Protein AF-A0AA39DUL3-F1 (afdb_monomer)

Radius of gyration: 15.42 Å; Cα contacts (8 Å, |Δi|>4): 272; chains: 1; bounding box: 39×37×43 Å

InterPro domains:
  IPR012340 Nucleic acid-binding, OB-fold [G3DSA:2.40.50.140] (3-137)
  IPR012340 Nucleic acid-binding, OB-fold [SSF50249] (34-125)
  IPR040260 Replication factor A protein-like [PTHR13989] (4-125)

Solvent-accessible surface area (backbone atoms only — not comparable to full-atom values): 7802 Å² total; per-residue (Å²): 129,88,68,80,47,47,83,32,64,45,77,43,56,33,48,62,57,74,65,40,48,73,45,76,44,97,46,96,84,49,72,70,43,36,24,57,95,87,45,56,43,38,26,32,25,41,62,21,32,21,76,44,79,49,79,42,87,68,46,32,36,39,32,26,33,35,57,87,59,37,72,40,42,33,36,37,69,45,29,51,92,74,41,74,86,44,71,84,50,62,67,68,60,44,47,56,44,38,56,49,29,52,51,51,58,69,68,64,43,78,73,39,80,45,78,45,44,24,40,58,45,69,58,93,86,40,72,33,32,40,40,59,71,66,95,68,87,128

Nearest PDB structures (foldseek):
  4up9-assembly1_A-2  TM=7.496E-01  e=5.120E-05  Entamoeba histolytica
  4h02-assembly1_A  TM=6.861E-01  e=1.049E-04  Plasmodium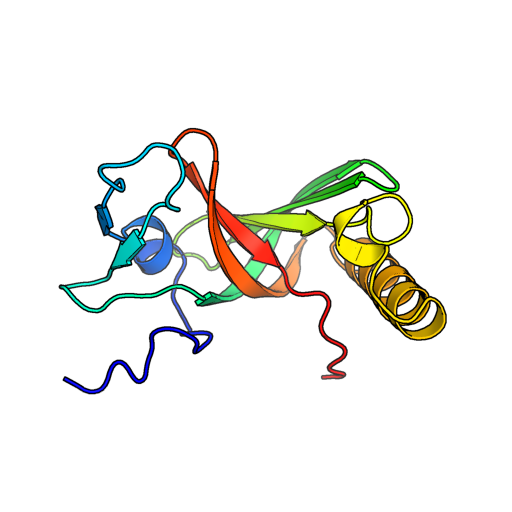 falciparum 3D7
  7f6w-assembly1_A-2  TM=6.643E-01  e=1.795E-04  Saccharomyces cerevisiae
  4h02-assembly2_D  TM=6.163E-01  e=1.593E-04  Plasmodium falciparum 3D7
  6l3y-assembly1_A  TM=6.113E-01  e=2.023E-04  Plasmodium falciparum 3D7

Structure (mmCIF, N/CA/C/O backbone):
data_AF-A0AA39DUL3-F1
#
_entry.id   AF-A0AA39DUL3-F1
#
loop_
_atom_site.group_PDB
_atom_site.id
_atom_site.type_symbol
_atom_site.label_atom_id
_atom_site.label_alt_id
_atom_site.label_comp_id
_atom_site.label_asym_id
_atom_site.label_entity_id
_atom_site.label_seq_id
_atom_site.pdbx_PDB_ins_code
_atom_site.Cartn_x
_atom_site.Cartn_y
_atom_site.Cartn_z
_atom_site.occupancy
_atom_site.B_iso_or_equiv
_atom_site.auth_seq_id
_atom_site.auth_comp_id
_atom_site.auth_asym_id
_atom_site.auth_atom_id
_atom_site.pdbx_PDB_model_num
ATOM 1 N N . MET A 1 1 ? 5.652 1.467 29.254 1.00 47.66 1 MET A N 1
ATOM 2 C CA . MET A 1 1 ? 5.170 0.252 28.560 1.00 47.66 1 MET A CA 1
ATOM 3 C C . MET A 1 1 ? 5.979 0.087 27.285 1.00 47.66 1 MET A C 1
ATOM 5 O O . MET A 1 1 ? 6.098 1.048 26.535 1.00 47.66 1 MET A O 1
ATOM 9 N N . SER A 1 2 ? 6.616 -1.067 27.091 1.00 51.81 2 SER A N 1
ATOM 10 C CA . SER A 1 2 ? 7.421 -1.369 25.904 1.00 51.81 2 SER A CA 1
ATOM 11 C C . SER A 1 2 ? 6.545 -1.284 24.655 1.00 51.81 2 SER A C 1
ATOM 13 O O . SER A 1 2 ? 5.584 -2.029 24.490 1.00 51.81 2 SER A O 1
ATOM 15 N N . ASN A 1 3 ? 6.855 -0.335 23.778 1.00 63.81 3 ASN A N 1
ATOM 16 C CA . ASN A 1 3 ? 6.029 -0.013 22.622 1.00 63.81 3 ASN A CA 1
ATOM 17 C C . ASN A 1 3 ? 6.316 -0.973 21.447 1.00 63.81 3 ASN A C 1
ATOM 19 O O . ASN A 1 3 ? 6.742 -0.554 20.373 1.00 63.81 3 ASN A O 1
ATOM 23 N N . GLN A 1 4 ? 6.153 -2.284 21.681 1.00 71.75 4 GLN A N 1
ATOM 24 C CA . GLN A 1 4 ? 6.554 -3.373 20.768 1.00 71.75 4 GLN A CA 1
ATOM 25 C C . GLN A 1 4 ? 5.918 -3.284 19.366 1.00 71.75 4 GLN A C 1
ATOM 27 O O . GLN A 1 4 ? 6.427 -3.870 18.410 1.00 71.75 4 GLN A O 1
ATOM 32 N N . LEU A 1 5 ? 4.821 -2.538 19.217 1.00 80.25 5 LEU A N 1
ATOM 33 C CA . LEU A 1 5 ? 4.087 -2.415 17.956 1.00 80.25 5 LEU A CA 1
ATOM 34 C C . LEU A 1 5 ? 4.450 -1.161 17.144 1.00 80.25 5 LEU A C 1
ATOM 36 O O . LEU A 1 5 ? 4.178 -1.123 15.946 1.00 80.25 5 LEU A O 1
ATOM 40 N N . TYR A 1 6 ? 5.133 -0.173 17.734 1.00 78.81 6 TYR A N 1
ATOM 41 C CA . TYR A 1 6 ? 5.337 1.158 17.138 1.00 78.81 6 TYR A CA 1
ATOM 42 C C . TYR A 1 6 ? 6.216 1.197 15.878 1.00 78.81 6 TYR A C 1
ATOM 44 O O . TYR A 1 6 ? 6.311 2.228 15.225 1.00 78.81 6 TYR A O 1
ATOM 52 N N . ASN A 1 7 ? 6.832 0.094 15.465 1.00 85.31 7 ASN A N 1
ATOM 53 C CA . ASN A 1 7 ? 7.540 -0.005 14.181 1.00 85.31 7 ASN A CA 1
ATOM 54 C C . ASN A 1 7 ? 7.299 -1.361 13.498 1.00 85.31 7 ASN A C 1
ATOM 56 O O . ASN A 1 7 ? 8.026 -1.765 12.586 1.00 85.31 7 ASN A O 1
ATOM 60 N N . THR A 1 8 ? 6.271 -2.074 13.950 1.00 91.06 8 THR A N 1
ATOM 61 C CA . THR A 1 8 ? 5.881 -3.383 13.439 1.00 91.06 8 THR A CA 1
ATOM 62 C C . THR A 1 8 ? 4.772 -3.184 12.417 1.00 91.06 8 THR A C 1
ATOM 64 O O . THR A 1 8 ? 3.889 -2.358 12.614 1.00 91.06 8 THR A O 1
ATOM 67 N N . HIS A 1 9 ? 4.805 -3.928 11.310 1.00 93.31 9 HIS A N 1
ATOM 68 C CA . HIS A 1 9 ? 3.700 -3.914 10.347 1.00 93.31 9 HIS A CA 1
ATOM 69 C C . HIS A 1 9 ? 2.554 -4.744 10.923 1.00 93.31 9 HIS A C 1
ATOM 71 O O . HIS A 1 9 ? 2.507 -5.958 10.725 1.00 93.31 9 HIS A O 1
ATOM 77 N N . VAL A 1 10 ? 1.689 -4.099 11.704 1.00 95.38 10 VAL A N 1
ATOM 78 C CA . VAL A 1 10 ? 0.551 -4.768 12.335 1.00 95.38 10 VAL A CA 1
ATOM 79 C C . VAL A 1 10 ? -0.479 -5.096 11.262 1.00 95.38 10 VAL A C 1
ATOM 81 O O . VAL A 1 10 ? -0.855 -4.230 10.475 1.00 95.38 10 VAL A O 1
ATOM 84 N N . LYS A 1 11 ? -0.920 -6.354 11.213 1.00 96.12 11 LYS A N 1
ATOM 85 C CA . LYS A 1 11 ? -1.978 -6.769 10.293 1.00 96.12 11 LYS A CA 1
ATOM 86 C C . LYS A 1 11 ? -3.299 -6.184 10.770 1.00 96.12 11 LYS A C 1
ATOM 88 O O . LYS A 1 11 ? -3.716 -6.473 11.890 1.00 96.12 11 LYS A O 1
ATOM 93 N N . LEU A 1 12 ? -3.916 -5.353 9.942 1.00 96.19 12 LEU A N 1
ATOM 94 C CA . LEU A 1 12 ? -5.177 -4.691 10.251 1.00 96.19 12 LEU A CA 1
ATOM 95 C C . LEU A 1 12 ? -6.137 -4.858 9.081 1.00 96.19 12 LEU A C 1
ATOM 97 O O . LEU A 1 12 ? -5.737 -4.728 7.923 1.00 96.19 12 LEU A O 1
ATOM 101 N N . LEU A 1 13 ? -7.397 -5.116 9.421 1.00 97.38 13 LEU A N 1
ATOM 102 C CA . LEU A 1 13 ? -8.506 -4.979 8.487 1.00 97.38 13 LEU A CA 1
ATOM 103 C C . LEU A 1 13 ? -8.671 -3.502 8.111 1.00 97.38 13 LEU A C 1
ATOM 105 O O . LEU A 1 13 ? -8.346 -2.619 8.913 1.00 97.38 13 LEU A O 1
ATOM 109 N N . ALA A 1 14 ? -9.191 -3.224 6.921 1.00 97.19 14 ALA A N 1
ATOM 110 C CA . ALA A 1 14 ? -9.425 -1.870 6.439 1.00 97.19 14 ALA A CA 1
ATOM 111 C C . ALA A 1 14 ? -10.295 -1.066 7.408 1.00 97.19 14 ALA A C 1
ATOM 113 O O . ALA A 1 14 ? -9.945 0.066 7.736 1.00 97.19 14 ALA A O 1
ATOM 114 N N . PHE A 1 15 ? -11.361 -1.672 7.940 1.00 96.94 15 PHE A N 1
ATOM 115 C CA . PHE A 1 15 ? -12.207 -1.054 8.963 1.00 96.94 15 PHE A CA 1
ATOM 116 C C . PHE A 1 15 ? -11.393 -0.560 10.169 1.00 96.94 15 PHE A C 1
ATOM 118 O O . PHE A 1 15 ? -11.499 0.599 10.564 1.00 96.94 15 PHE A O 1
ATOM 125 N N . ASP A 1 16 ? -10.524 -1.418 10.710 1.00 96.62 16 ASP A N 1
ATOM 126 C CA . ASP A 1 16 ? -9.689 -1.097 11.871 1.00 96.62 16 ASP A CA 1
ATOM 127 C C . ASP A 1 16 ? -8.613 -0.052 11.561 1.00 96.62 16 ASP A C 1
ATOM 129 O O . ASP A 1 16 ? -8.256 0.757 12.420 1.00 96.62 16 ASP A O 1
ATOM 133 N N . LEU A 1 17 ? -8.053 -0.109 10.351 1.00 96.19 17 LEU A N 1
ATOM 134 C CA . LEU A 1 17 ? -7.024 0.815 9.894 1.00 96.19 17 LEU A CA 1
ATOM 135 C C . LEU A 1 17 ? -7.607 2.214 9.678 1.00 96.19 17 LEU A C 1
ATOM 137 O O . LEU A 1 17 ? -7.005 3.199 10.092 1.00 96.19 17 LEU A O 1
ATOM 141 N N . LEU A 1 18 ? -8.780 2.311 9.056 1.00 95.31 18 LEU A N 1
ATOM 142 C CA . LEU A 1 18 ? -9.446 3.581 8.769 1.00 95.31 18 LEU A CA 1
ATOM 143 C C . LEU A 1 18 ? -10.058 4.214 10.027 1.00 95.31 18 LEU A C 1
ATOM 145 O O . LEU A 1 18 ? -10.235 5.428 10.067 1.00 95.31 18 LEU A O 1
ATOM 149 N N . SER A 1 19 ? -10.323 3.422 11.071 1.00 95.06 19 SER A N 1
ATOM 150 C CA . SER A 1 19 ? -10.828 3.904 12.360 1.00 95.06 19 SER A CA 1
ATOM 151 C C . SER A 1 19 ? -9.728 4.301 13.356 1.00 95.06 19 SER A C 1
ATOM 153 O O . SER A 1 19 ? -10.015 4.459 14.546 1.00 95.06 19 SER A O 1
ATOM 155 N N . LEU A 1 20 ? -8.459 4.377 12.938 1.00 95.31 20 LEU A N 1
ATOM 156 C CA . LEU A 1 20 ? -7.377 4.760 13.844 1.00 95.31 20 LEU A CA 1
ATOM 157 C C . LEU A 1 20 ? -7.577 6.184 14.363 1.00 95.31 20 LEU A C 1
ATOM 159 O O . LEU A 1 20 ? -7.845 7.117 13.606 1.00 95.31 20 LEU A O 1
ATOM 163 N N . THR A 1 21 ? -7.389 6.358 15.669 1.00 94.44 21 THR A N 1
ATOM 164 C CA . THR A 1 21 ? -7.384 7.676 16.294 1.00 94.44 21 THR A CA 1
ATOM 165 C C . THR A 1 21 ? -6.164 8.435 15.796 1.00 94.44 21 THR A C 1
ATOM 167 O O . THR A 1 21 ? -5.030 8.009 16.029 1.00 94.44 21 THR A O 1
ATOM 170 N N . GLN A 1 22 ? -6.415 9.547 15.111 1.00 92.25 22 GLN A N 1
ATOM 171 C CA . GLN A 1 22 ? -5.392 10.475 14.652 1.00 92.25 22 GLN A CA 1
ATOM 172 C C . GLN A 1 22 ? -5.209 11.555 15.714 1.00 92.25 22 GLN A C 1
ATOM 174 O O . GLN A 1 22 ? -6.153 12.281 16.022 1.00 92.25 22 GLN A O 1
ATOM 179 N N . THR A 1 23 ? -4.005 11.668 16.264 1.00 89.38 23 THR A N 1
ATOM 180 C CA . THR A 1 23 ? -3.655 12.762 17.171 1.00 89.38 23 THR A CA 1
ATOM 181 C C . THR A 1 23 ? -2.730 13.712 16.413 1.00 89.38 23 THR A C 1
ATOM 183 O O . THR A 1 23 ? -1.587 13.326 16.118 1.00 89.38 23 THR A O 1
ATOM 186 N N . PRO A 1 24 ? -3.209 14.920 16.052 1.00 83.06 24 PRO A N 1
ATOM 187 C CA . PRO A 1 24 ? -2.374 15.946 15.447 1.00 83.06 24 PRO A CA 1
ATOM 188 C C . PRO A 1 24 ? -1.246 16.304 16.405 1.00 83.06 24 PRO A C 1
ATOM 190 O O . PRO A 1 24 ? -1.455 16.392 17.617 1.00 83.06 24 PRO A O 1
ATOM 193 N N . SER A 1 25 ? -0.055 16.522 15.867 1.00 77.69 25 SER A N 1
ATOM 194 C CA . SER A 1 25 ? 1.031 17.029 16.690 1.00 77.69 25 SER A CA 1
ATOM 195 C C . SER A 1 25 ? 0.866 18.536 16.928 1.00 77.69 25 SER A C 1
ATOM 197 O O . SER A 1 25 ? 0.392 19.248 16.042 1.00 77.69 25 SER A O 1
ATOM 199 N N . PRO A 1 26 ? 1.251 19.043 18.114 1.00 70.44 26 PRO A N 1
ATOM 200 C CA . PRO A 1 26 ? 1.132 20.462 18.455 1.00 70.44 26 PRO A CA 1
ATOM 201 C C . PRO A 1 26 ? 2.068 21.362 17.634 1.00 70.44 26 PRO A C 1
ATOM 203 O O . PRO A 1 26 ? 1.854 22.570 17.570 1.00 70.44 26 PRO A O 1
ATOM 206 N N . SER A 1 27 ? 3.093 20.790 16.995 1.00 72.00 27 SER A N 1
ATOM 207 C CA . SER A 1 27 ? 3.929 21.478 16.014 1.00 72.00 27 SER A CA 1
ATOM 208 C C . SER A 1 27 ? 3.519 21.064 14.596 1.00 72.00 27 SER A C 1
ATOM 210 O O . SER A 1 27 ? 3.250 19.892 14.333 1.00 72.00 27 SER A O 1
ATOM 212 N N . SER A 1 28 ? 3.512 22.011 13.653 1.00 63.31 28 SER A N 1
ATOM 213 C CA . SER A 1 28 ? 3.249 21.718 12.234 1.00 63.31 28 SER A CA 1
ATOM 214 C C . SER A 1 28 ? 4.352 20.878 11.573 1.00 63.31 28 SER A C 1
ATOM 216 O O . SER A 1 28 ? 4.166 20.375 10.466 1.00 63.31 28 SER A O 1
ATOM 218 N N . SER A 1 29 ? 5.503 20.738 12.239 1.00 68.12 29 SER A N 1
ATOM 219 C CA . SER A 1 29 ? 6.654 19.953 11.792 1.00 68.12 29 SER A CA 1
ATOM 220 C C . SER A 1 29 ? 6.584 18.477 12.176 1.00 68.12 29 SER A C 1
ATOM 222 O O . SER A 1 29 ? 7.252 17.657 11.544 1.00 68.12 29 SER A O 1
ATOM 224 N N . ASP A 1 30 ? 5.802 18.127 13.197 1.00 71.06 30 ASP A N 1
ATOM 225 C CA . ASP A 1 30 ? 5.725 16.757 13.689 1.00 71.06 30 ASP A CA 1
ATOM 226 C C . ASP A 1 30 ? 4.624 15.971 12.959 1.00 71.06 30 ASP A C 1
ATOM 228 O O . ASP A 1 30 ? 3.518 16.475 12.742 1.00 71.06 30 ASP A O 1
ATOM 232 N N . PRO A 1 31 ? 4.887 14.711 12.575 1.00 78.06 31 PRO A N 1
ATOM 233 C CA . PRO A 1 31 ? 3.903 13.903 11.871 1.00 78.06 31 PRO A CA 1
ATOM 234 C C . PRO A 1 31 ? 2.695 13.591 12.763 1.00 78.06 31 PRO A C 1
ATOM 236 O O . PRO A 1 31 ? 2.813 13.474 13.985 1.00 78.06 31 PRO A O 1
ATOM 239 N N . ILE A 1 32 ? 1.535 13.397 12.132 1.00 87.50 32 ILE A N 1
ATOM 240 C CA . ILE A 1 32 ? 0.333 12.882 12.796 1.00 87.50 32 ILE A CA 1
ATOM 241 C C . ILE A 1 32 ? 0.647 11.503 13.381 1.00 87.50 32 ILE A C 1
ATOM 243 O O . ILE A 1 32 ? 1.251 10.651 12.719 1.00 87.50 32 ILE A O 1
ATOM 247 N N . SER A 1 33 ? 0.237 11.294 14.629 1.00 90.12 33 SER A N 1
ATOM 248 C CA . SER A 1 33 ? 0.359 9.999 15.293 1.00 90.12 33 SER A CA 1
ATOM 249 C C . SER A 1 33 ? -0.952 9.227 15.198 1.00 90.12 33 SER A C 1
ATOM 251 O O . SER A 1 33 ? -2.036 9.808 15.255 1.00 90.12 33 SER A O 1
ATOM 253 N N . PHE A 1 34 ? -0.849 7.909 15.042 1.00 93.62 34 PHE A N 1
ATOM 254 C CA . PHE A 1 34 ? -1.998 7.021 14.913 1.00 93.62 34 PHE A CA 1
ATOM 255 C C . PHE A 1 34 ? -2.033 6.060 16.089 1.00 93.62 34 PHE A C 1
ATOM 257 O O . PHE A 1 34 ? -0.996 5.540 16.509 1.00 93.62 34 PHE A O 1
ATOM 264 N N . SER A 1 35 ? -3.221 5.792 16.617 1.00 94.44 35 SER A N 1
ATOM 265 C CA . SER A 1 35 ? -3.388 4.804 17.677 1.00 94.44 35 SER A CA 1
ATOM 266 C C . SER A 1 35 ? -4.692 4.031 17.558 1.00 94.44 35 SER A C 1
ATOM 268 O O . SER A 1 35 ? -5.682 4.503 17.002 1.00 94.44 35 SER A O 1
ATOM 270 N N . ARG A 1 36 ? -4.691 2.817 18.106 1.00 93.88 36 ARG A N 1
ATOM 271 C CA . ARG A 1 36 ? -5.883 1.988 18.274 1.00 93.88 36 ARG A CA 1
ATOM 272 C C . ARG A 1 36 ? -6.037 1.675 19.750 1.00 93.88 36 ARG A C 1
ATOM 274 O O . ARG A 1 36 ? -5.165 1.027 20.323 1.00 93.88 36 ARG A O 1
ATOM 281 N N . ARG A 1 37 ? -7.132 2.127 20.371 1.00 91.88 37 ARG A N 1
ATOM 282 C CA . ARG A 1 37 ? -7.409 1.888 21.805 1.00 91.88 37 ARG A CA 1
ATOM 283 C C . ARG A 1 37 ? -6.212 2.272 22.698 1.00 91.88 37 ARG A C 1
ATOM 285 O O . ARG A 1 37 ? -5.789 1.498 23.548 1.00 91.88 37 ARG A O 1
ATOM 292 N N . GLY A 1 38 ? -5.604 3.429 22.426 1.00 90.19 38 GLY A N 1
ATOM 293 C CA . GLY A 1 38 ? -4.427 3.929 23.148 1.00 90.19 38 GLY A CA 1
ATOM 294 C C . GLY A 1 38 ? -3.087 3.278 22.774 1.00 90.19 38 GLY A C 1
ATOM 295 O O . GLY A 1 38 ? -2.049 3.726 23.250 1.00 90.19 38 GLY A O 1
ATOM 296 N N . THR A 1 39 ? -3.070 2.262 21.904 1.00 91.50 39 THR A N 1
ATOM 297 C CA . THR A 1 39 ? -1.829 1.641 21.415 1.00 91.50 39 THR A CA 1
ATOM 298 C C . THR A 1 39 ? -1.337 2.365 20.163 1.00 91.50 39 THR A C 1
ATOM 300 O O . THR A 1 39 ? -2.053 2.356 19.158 1.00 91.50 39 THR A O 1
ATOM 303 N N . PRO A 1 40 ? -0.149 2.988 20.176 1.00 93.00 40 PRO A N 1
ATOM 304 C CA . PRO A 1 40 ? 0.346 3.745 19.035 1.00 93.00 40 PRO A CA 1
ATOM 305 C C . PRO A 1 40 ? 0.865 2.821 17.926 1.00 93.00 40 PRO A C 1
ATOM 307 O O . PRO A 1 40 ? 1.544 1.823 18.175 1.00 93.00 40 PRO A O 1
ATOM 310 N N . LEU A 1 41 ? 0.567 3.188 16.684 1.00 94.25 41 LEU A N 1
ATOM 311 C CA . LEU A 1 41 ? 0.889 2.440 15.475 1.00 94.25 41 LEU A CA 1
ATOM 312 C C . LEU A 1 41 ? 1.502 3.386 14.443 1.00 94.25 41 LEU A C 1
ATOM 314 O O . LEU A 1 41 ? 1.055 4.516 14.278 1.00 94.25 41 LEU A O 1
ATOM 318 N N . SER A 1 42 ? 2.521 2.922 13.725 1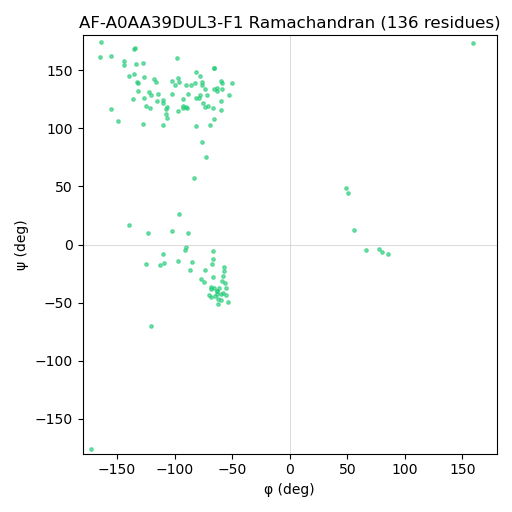.00 93.38 42 SER A N 1
ATOM 319 C CA . SER A 1 42 ? 3.145 3.699 12.638 1.00 93.38 42 SER A CA 1
ATOM 320 C C . SER A 1 42 ? 3.173 2.955 11.306 1.00 93.38 42 SER A C 1
ATOM 322 O O . SER A 1 42 ? 3.398 3.558 10.256 1.00 93.38 42 SER A O 1
ATOM 324 N N . ARG A 1 43 ? 2.968 1.636 11.334 1.00 95.31 43 ARG A N 1
ATOM 325 C CA . ARG A 1 43 ? 3.044 0.749 10.179 1.00 95.31 43 ARG A CA 1
ATOM 326 C C . ARG A 1 43 ? 1.930 -0.274 10.245 1.00 95.31 43 ARG A C 1
ATOM 328 O O . ARG A 1 43 ? 1.599 -0.771 11.320 1.00 95.31 43 ARG A O 1
ATOM 335 N N . ALA A 1 44 ? 1.417 -0.632 9.081 1.00 96.12 44 ALA A N 1
ATOM 336 C CA . ALA A 1 44 ? 0.416 -1.673 8.958 1.00 96.12 44 ALA A CA 1
ATOM 337 C C . ALA A 1 44 ? 0.731 -2.618 7.798 1.00 96.12 44 ALA A C 1
ATOM 339 O O . ALA A 1 44 ? 1.626 -2.390 6.975 1.00 96.12 44 ALA A O 1
ATOM 340 N N . GLU A 1 45 ? -0.003 -3.715 7.781 1.00 96.44 45 GLU A N 1
ATOM 341 C CA . GLU A 1 45 ? -0.095 -4.654 6.681 1.00 96.44 45 GLU A CA 1
ATOM 342 C C . GLU A 1 45 ? -1.574 -4.938 6.414 1.00 96.44 45 GLU A C 1
ATOM 344 O O . GLU A 1 45 ? -2.320 -5.220 7.350 1.00 96.44 45 GLU A O 1
ATOM 349 N N . THR A 1 46 ? -1.986 -4.875 5.152 1.00 95.94 46 THR A N 1
ATOM 350 C CA . THR A 1 46 ? -3.332 -5.252 4.700 1.00 95.94 46 THR A CA 1
ATOM 351 C C . THR A 1 46 ? -3.231 -6.130 3.451 1.00 95.94 46 THR A C 1
ATOM 353 O O . THR A 1 46 ? -2.217 -6.110 2.746 1.00 95.94 46 THR A O 1
ATOM 356 N N . LEU A 1 47 ? -4.254 -6.942 3.209 1.00 96.75 47 LEU A N 1
ATOM 357 C CA . LEU A 1 47 ? -4.370 -7.844 2.069 1.00 96.75 47 LEU A CA 1
ATOM 358 C C . LEU A 1 47 ? -5.791 -7.724 1.529 1.00 96.75 47 LEU A C 1
ATOM 360 O O . LEU A 1 47 ? -6.736 -7.952 2.275 1.00 96.75 47 LEU A O 1
ATOM 364 N N . GLY A 1 48 ? -5.934 -7.419 0.246 1.00 97.12 48 GLY A N 1
ATOM 365 C CA . GLY A 1 48 ? -7.245 -7.295 -0.381 1.00 97.12 48 GLY A CA 1
ATOM 366 C C . GLY A 1 48 ? -7.146 -7.124 -1.889 1.00 97.12 48 GLY A C 1
ATOM 367 O O . GLY A 1 48 ? -6.058 -7.177 -2.463 1.00 97.12 48 GLY A O 1
ATOM 368 N N . THR A 1 49 ? -8.283 -6.923 -2.537 1.00 98.31 49 THR A N 1
ATOM 369 C CA . THR A 1 49 ? -8.382 -6.783 -3.990 1.00 98.31 49 THR A CA 1
ATOM 370 C C . THR A 1 49 ? -8.140 -5.337 -4.405 1.00 98.31 49 THR A C 1
ATOM 372 O O . THR A 1 49 ? -8.661 -4.409 -3.790 1.00 98.31 49 THR A O 1
ATOM 375 N N . VAL A 1 50 ? -7.367 -5.119 -5.466 1.00 98.44 50 VAL A N 1
ATOM 376 C CA . VAL A 1 50 ? -7.126 -3.775 -6.001 1.00 98.44 50 VAL A CA 1
ATOM 377 C C . VAL A 1 50 ? -8.371 -3.262 -6.728 1.00 98.44 50 VAL A C 1
ATOM 379 O O . VAL A 1 50 ? -8.775 -3.825 -7.746 1.00 98.44 50 VAL A O 1
ATOM 382 N N . THR A 1 51 ? -8.951 -2.166 -6.241 1.00 98.38 51 THR A N 1
ATOM 383 C CA . THR A 1 51 ? -10.213 -1.596 -6.758 1.00 98.38 51 THR A CA 1
ATOM 384 C C . THR A 1 51 ? -10.043 -0.283 -7.523 1.00 98.38 51 THR A C 1
ATOM 386 O O . THR A 1 51 ? -10.928 0.108 -8.278 1.00 98.38 51 THR A O 1
ATOM 389 N N . SER A 1 52 ? -8.895 0.386 -7.399 1.00 98.19 52 SER A N 1
ATOM 390 C CA . SER A 1 52 ? -8.541 1.564 -8.203 1.00 98.19 52 SER A CA 1
ATOM 391 C C . SER A 1 52 ? -7.050 1.583 -8.520 1.00 98.19 52 SER A C 1
ATOM 393 O O . SER A 1 52 ? -6.254 0.949 -7.826 1.00 98.19 52 SER A O 1
ATOM 395 N N . ARG A 1 53 ? -6.666 2.308 -9.576 1.00 97.25 53 ARG A N 1
ATOM 396 C CA . ARG A 1 53 ? -5.273 2.433 -10.015 1.00 97.25 53 ARG A CA 1
ATOM 397 C C . ARG A 1 53 ? -5.055 3.735 -10.791 1.00 97.25 53 ARG A C 1
ATOM 399 O O . ARG A 1 53 ? -5.585 3.898 -11.884 1.00 97.25 53 ARG A O 1
ATOM 406 N N . GLU A 1 54 ? -4.218 4.623 -10.269 1.00 97.94 54 GLU A N 1
ATOM 407 C CA . GLU A 1 54 ? -3.779 5.868 -10.909 1.00 97.94 54 GLU A CA 1
ATOM 408 C C . GLU A 1 54 ? -2.244 5.921 -10.901 1.00 97.94 54 GLU A C 1
ATOM 410 O O . GLU A 1 54 ? -1.611 6.189 -9.876 1.00 97.94 54 GLU A O 1
ATOM 415 N N . LEU A 1 55 ? -1.629 5.659 -12.056 1.00 97.12 55 LEU A N 1
ATOM 416 C CA . LEU A 1 55 ? -0.179 5.710 -12.224 1.00 97.12 55 LEU A CA 1
ATOM 417 C C . LEU A 1 55 ? 0.255 7.092 -12.724 1.00 97.12 55 LEU A C 1
ATOM 419 O O . LEU A 1 55 ? -0.175 7.534 -13.787 1.00 97.12 55 LEU A O 1
ATOM 423 N N . LYS A 1 56 ? 1.179 7.733 -12.003 1.00 96.38 56 LYS A N 1
ATOM 424 C CA . LYS A 1 56 ? 1.970 8.869 -12.490 1.00 96.38 56 LYS A CA 1
ATOM 425 C C . LYS A 1 56 ? 3.421 8.413 -12.664 1.00 96.38 56 LYS A C 1
ATOM 427 O O . LYS A 1 56 ? 4.128 8.296 -11.656 1.00 96.38 56 LYS A O 1
ATOM 432 N N . PRO A 1 57 ? 3.868 8.153 -13.909 1.00 91.62 57 PRO A N 1
ATOM 433 C CA . PRO A 1 57 ? 5.215 7.659 -14.186 1.00 91.62 57 PRO A CA 1
ATOM 434 C C . PRO A 1 57 ? 6.297 8.489 -13.490 1.00 91.62 57 PRO A C 1
ATOM 436 O O . PRO A 1 57 ? 6.190 9.716 -13.412 1.00 91.62 57 PRO A O 1
ATOM 439 N N . HIS A 1 58 ? 7.305 7.804 -12.941 1.00 89.69 58 HIS A N 1
ATOM 440 C CA . HIS A 1 58 ? 8.438 8.385 -12.200 1.00 89.69 58 HIS A CA 1
ATOM 441 C C . HIS A 1 58 ? 8.065 9.271 -10.993 1.00 89.69 58 HIS A C 1
ATOM 443 O O . HIS A 1 58 ? 8.908 9.993 -10.456 1.00 89.69 58 HIS A O 1
ATOM 449 N N . LYS A 1 59 ? 6.797 9.242 -10.556 1.00 94.06 59 LYS A N 1
ATOM 450 C CA . LYS A 1 59 ? 6.300 9.982 -9.390 1.00 94.06 59 LYS A CA 1
ATOM 451 C C . LYS A 1 59 ? 5.719 9.031 -8.359 1.00 94.06 59 LYS A C 1
ATOM 453 O O . LYS A 1 59 ? 6.313 8.851 -7.300 1.00 94.06 59 LYS A O 1
ATOM 458 N N . PHE A 1 60 ? 4.575 8.427 -8.662 1.00 95.06 60 PHE A N 1
ATOM 459 C CA . PHE A 1 60 ? 3.891 7.514 -7.754 1.00 95.06 60 PHE A CA 1
ATOM 460 C C . PHE A 1 60 ? 2.830 6.681 -8.475 1.00 95.06 60 PHE A C 1
ATOM 462 O O . PHE A 1 60 ? 2.310 7.071 -9.519 1.00 95.06 60 PHE A O 1
ATOM 469 N N . LEU A 1 61 ? 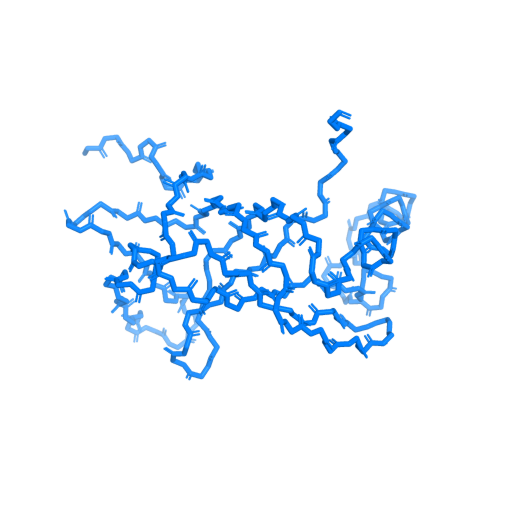2.440 5.582 -7.845 1.00 96.81 61 LEU A N 1
ATOM 470 C CA . LEU A 1 61 ? 1.215 4.848 -8.112 1.00 96.81 61 LEU A CA 1
ATOM 471 C C . LEU A 1 61 ? 0.265 5.026 -6.924 1.00 96.81 61 LEU A C 1
ATOM 473 O O . LEU A 1 61 ? 0.630 4.716 -5.791 1.00 96.81 61 LEU A O 1
ATOM 477 N N . LYS A 1 62 ? -0.951 5.503 -7.185 1.00 96.69 62 LYS A N 1
ATOM 478 C CA . LYS A 1 62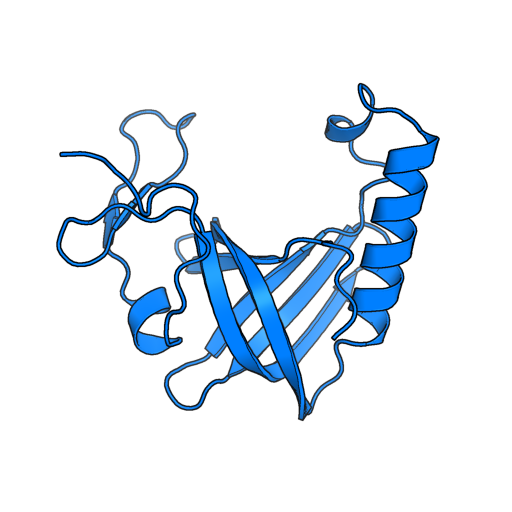 ? -2.069 5.475 -6.237 1.00 96.69 62 LYS A CA 1
ATOM 479 C C . LYS A 1 62 ? -2.976 4.305 -6.567 1.00 96.69 62 LYS A C 1
ATOM 481 O O . LYS A 1 62 ? -3.267 4.064 -7.734 1.00 96.69 62 LYS A O 1
ATOM 486 N N . PHE A 1 63 ? -3.425 3.587 -5.555 1.00 97.44 63 PHE A N 1
ATOM 487 C CA . PHE A 1 63 ? -4.360 2.484 -5.725 1.00 97.44 63 PHE A CA 1
ATOM 488 C C . PHE A 1 63 ? -5.147 2.272 -4.437 1.00 97.44 63 PHE A C 1
ATOM 490 O O . PHE A 1 63 ? -4.744 2.751 -3.380 1.00 97.44 63 PHE A O 1
ATOM 497 N N . THR A 1 64 ? -6.268 1.569 -4.512 1.00 98.06 64 THR A N 1
ATOM 498 C CA . THR A 1 64 ? -7.062 1.198 -3.334 1.00 98.06 64 THR A CA 1
ATOM 499 C C . THR A 1 64 ? -7.122 -0.308 -3.209 1.00 98.06 64 THR A C 1
ATOM 501 O O . THR A 1 64 ? -7.213 -1.004 -4.218 1.00 98.06 64 THR A O 1
ATOM 504 N N . VAL A 1 65 ? -7.067 -0.793 -1.973 1.00 97.88 65 VAL A N 1
ATOM 505 C CA . VAL A 1 65 ? -7.188 -2.210 -1.629 1.00 97.88 65 VAL A CA 1
ATOM 506 C C . VAL A 1 65 ? -8.453 -2.400 -0.806 1.00 97.88 65 VAL A C 1
ATOM 508 O O . VAL A 1 65 ? -8.611 -1.739 0.218 1.00 97.88 65 VAL A O 1
ATOM 511 N N . ASP A 1 66 ? -9.342 -3.274 -1.264 1.00 98.19 66 ASP A N 1
ATOM 512 C CA . ASP A 1 66 ? -10.581 -3.652 -0.584 1.00 98.19 66 ASP A CA 1
ATOM 513 C C . ASP A 1 66 ? -10.450 -5.068 -0.010 1.00 98.19 66 ASP A C 1
ATOM 515 O O . ASP A 1 66 ? -10.229 -6.029 -0.752 1.00 98.19 66 ASP A O 1
ATOM 519 N N . ASP A 1 67 ? -10.548 -5.196 1.311 1.00 97.06 67 ASP A N 1
ATOM 520 C CA . ASP A 1 67 ? -10.494 -6.481 2.022 1.00 97.06 67 ASP A CA 1
ATOM 521 C C . ASP A 1 67 ? -11.879 -6.993 2.467 1.00 97.06 67 ASP A C 1
ATOM 523 O O . ASP A 1 67 ? -11.975 -7.936 3.253 1.00 97.06 67 ASP A O 1
ATOM 527 N N . GLY A 1 68 ? -12.956 -6.370 1.977 1.00 98.12 68 GLY A N 1
ATOM 528 C CA . GLY A 1 68 ? -14.340 -6.651 2.354 1.00 98.12 68 GLY A CA 1
ATOM 529 C C . GLY A 1 68 ? -14.808 -5.909 3.608 1.00 98.12 68 GLY A C 1
ATOM 530 O O . GLY A 1 68 ? -15.998 -5.936 3.920 1.00 98.12 68 GLY A O 1
ATOM 531 N N . THR A 1 69 ? -13.908 -5.224 4.322 1.00 98.06 69 THR A N 1
ATOM 532 C CA . THR A 1 69 ? -14.245 -4.403 5.501 1.00 98.06 69 THR A CA 1
ATOM 533 C C . THR A 1 69 ? -14.097 -2.902 5.247 1.00 98.06 69 THR A C 1
ATOM 535 O O . THR A 1 69 ? -14.492 -2.086 6.079 1.00 98.06 69 THR A O 1
ATOM 538 N N . GLY A 1 70 ? -13.544 -2.526 4.093 1.00 96.94 70 GLY A N 1
ATOM 539 C CA . GLY A 1 70 ? -13.343 -1.148 3.669 1.00 96.94 70 GLY A CA 1
ATOM 540 C C . GLY A 1 70 ? -12.266 -1.033 2.591 1.00 96.94 70 GLY A C 1
ATOM 541 O O . GLY A 1 70 ? -11.554 -1.987 2.291 1.00 96.94 70 GLY A O 1
ATOM 542 N N . CYS A 1 71 ? -12.114 0.172 2.041 1.00 96.94 71 CYS A N 1
ATOM 543 C CA . CYS A 1 71 ? -11.147 0.466 0.984 1.00 96.94 71 CYS A CA 1
ATOM 544 C C . CYS A 1 71 ? -9.982 1.294 1.531 1.00 96.94 71 CYS A C 1
ATOM 546 O O . CYS A 1 71 ? -10.149 2.466 1.867 1.00 96.94 71 CYS A O 1
ATOM 548 N N . VAL A 1 72 ? -8.786 0.709 1.578 1.00 96.56 72 VAL A N 1
ATOM 549 C CA . VAL A 1 72 ? -7.567 1.389 2.030 1.00 96.56 72 VAL A CA 1
ATOM 550 C C . VAL A 1 72 ? -6.879 2.061 0.842 1.00 96.56 72 VAL A C 1
ATOM 552 O O . VAL A 1 72 ? -6.453 1.359 -0.080 1.00 96.56 72 VAL A O 1
ATOM 555 N N . PRO A 1 73 ? -6.719 3.396 0.832 1.00 97.06 73 PRO A N 1
ATOM 556 C CA . PRO A 1 73 ? -5.902 4.065 -0.167 1.00 97.06 73 PRO A CA 1
ATOM 557 C C . PRO A 1 73 ? -4.413 3.835 0.114 1.00 97.06 73 PRO A C 1
ATOM 559 O O . PRO A 1 73 ? -3.917 3.997 1.232 1.00 97.06 73 PRO A O 1
ATOM 562 N N . CYS A 1 74 ? -3.689 3.493 -0.942 1.00 96.44 74 CYS A N 1
ATOM 563 C CA . CYS A 1 74 ? -2.283 3.135 -0.930 1.00 96.44 74 CYS A CA 1
ATOM 564 C C . CYS A 1 74 ? -1.510 3.989 -1.938 1.00 96.44 74 CYS A C 1
ATOM 566 O O . CYS A 1 74 ? -1.998 4.304 -3.028 1.00 96.44 74 CYS A O 1
ATOM 568 N N . VAL A 1 75 ? -0.278 4.343 -1.580 1.00 96.19 75 VAL A N 1
ATOM 569 C CA . VAL A 1 75 ? 0.662 5.062 -2.444 1.00 96.19 75 VAL A CA 1
ATOM 570 C C . VAL A 1 75 ? 1.971 4.292 -2.497 1.00 96.19 75 VAL A C 1
ATOM 572 O O . VAL A 1 75 ? 2.574 4.026 -1.462 1.00 96.19 75 VAL A O 1
ATOM 575 N N . LEU A 1 76 ? 2.433 3.972 -3.703 1.00 95.81 76 LEU A N 1
ATOM 576 C CA . LEU A 1 76 ? 3.785 3.488 -3.965 1.00 95.81 76 LEU A CA 1
ATOM 577 C C . LEU A 1 76 ? 4.571 4.601 -4.661 1.00 95.81 76 LEU A C 1
ATOM 579 O O . LEU A 1 76 ? 4.212 5.031 -5.756 1.00 95.81 76 LEU A O 1
ATOM 583 N N . TRP A 1 77 ? 5.627 5.095 -4.023 1.00 94.50 77 TRP A N 1
ATOM 584 C CA . TRP A 1 77 ? 6.479 6.141 -4.588 1.00 94.50 77 TRP A CA 1
ATOM 585 C C . TRP A 1 77 ? 7.403 5.570 -5.669 1.00 94.50 77 TRP A C 1
ATOM 587 O O . TRP A 1 77 ? 7.966 4.497 -5.494 1.00 94.50 77 TRP A O 1
ATOM 597 N N . LEU A 1 78 ? 7.563 6.290 -6.784 1.00 94.88 78 LEU A N 1
ATOM 598 C CA . LEU A 1 78 ? 8.363 5.877 -7.953 1.00 94.88 78 LEU A CA 1
ATOM 599 C C . LEU A 1 78 ? 9.462 6.895 -8.302 1.00 94.88 78 LEU A C 1
ATOM 601 O O . LEU A 1 78 ? 10.097 6.812 -9.346 1.00 94.88 78 LEU A O 1
ATOM 605 N N . ASN A 1 79 ? 9.692 7.875 -7.432 1.00 94.44 79 ASN A N 1
ATOM 606 C CA . ASN A 1 79 ? 10.633 8.978 -7.629 1.00 94.44 79 ASN A CA 1
ATOM 607 C C . ASN A 1 79 ? 12.008 8.726 -6.983 1.00 94.44 79 ASN A C 1
ATOM 609 O O . ASN A 1 79 ? 12.708 9.673 -6.624 1.00 94.44 79 ASN A O 1
ATOM 613 N N . HIS A 1 80 ? 12.406 7.463 -6.812 1.00 92.31 80 HIS A N 1
ATOM 614 C CA . HIS A 1 80 ? 13.653 7.078 -6.141 1.00 92.31 80 HIS A CA 1
ATOM 615 C C . HIS A 1 80 ? 14.896 7.739 -6.759 1.00 92.31 80 HIS A C 1
ATOM 617 O O . HIS A 1 80 ? 15.791 8.161 -6.034 1.00 92.31 80 HIS A O 1
ATOM 623 N N . LEU A 1 81 ? 14.922 7.881 -8.089 1.00 91.69 81 LEU A N 1
ATOM 624 C CA . LEU A 1 81 ? 16.057 8.438 -8.835 1.00 91.69 81 LEU A CA 1
ATOM 625 C C . LEU A 1 81 ? 16.055 9.973 -8.930 1.00 91.69 81 LEU A C 1
ATOM 627 O O . LEU A 1 81 ? 17.072 10.559 -9.283 1.00 91.69 81 LEU A O 1
ATOM 631 N N . SER A 1 82 ? 14.932 10.630 -8.627 1.00 90.88 82 SER A N 1
ATOM 632 C CA . SER A 1 82 ? 14.779 12.089 -8.749 1.00 90.88 82 SER A CA 1
ATOM 633 C C . SER A 1 82 ? 14.619 12.804 -7.406 1.00 90.88 82 SER A C 1
ATOM 635 O O . SER A 1 82 ? 14.799 14.018 -7.325 1.00 90.88 82 SER A O 1
ATOM 637 N N . SER A 1 83 ? 14.284 12.077 -6.338 1.00 89.62 83 SER A N 1
ATOM 638 C CA . SER A 1 83 ? 14.064 12.658 -5.017 1.00 89.62 83 SER A CA 1
ATOM 639 C C . SER A 1 83 ? 15.387 12.981 -4.301 1.00 89.62 83 SER A C 1
ATOM 641 O O . SER A 1 83 ? 16.212 12.082 -4.101 1.00 89.62 83 SER A O 1
ATOM 643 N N . PRO A 1 84 ? 15.569 14.220 -3.792 1.00 89.38 84 PRO A N 1
ATOM 644 C CA . PRO A 1 84 ? 16.745 14.601 -3.005 1.00 89.38 84 PRO A CA 1
ATOM 645 C C . PRO A 1 84 ? 16.965 13.738 -1.758 1.00 89.38 84 PRO A C 1
ATOM 647 O O . PRO A 1 84 ? 18.092 13.632 -1.276 1.00 89.38 84 PRO A O 1
ATOM 650 N N . TYR A 1 85 ? 15.914 13.085 -1.248 1.00 86.06 85 TYR A N 1
ATOM 651 C CA . TYR A 1 85 ? 15.996 12.169 -0.108 1.00 86.06 85 TYR A CA 1
ATOM 652 C C . TYR A 1 85 ? 17.002 11.026 -0.336 1.00 86.06 85 TYR A C 1
ATOM 654 O O . TYR A 1 85 ? 17.668 10.586 0.603 1.00 86.06 85 TYR A O 1
ATOM 662 N N . PHE A 1 86 ? 17.152 10.568 -1.583 1.00 86.62 86 PHE A N 1
ATOM 663 C CA . PHE A 1 86 ? 18.058 9.473 -1.938 1.00 86.62 86 PHE A CA 1
ATOM 664 C C . PHE A 1 86 ? 19.470 9.935 -2.321 1.00 86.62 86 PHE A C 1
ATOM 666 O O . PHE A 1 86 ? 20.347 9.090 -2.467 1.00 86.62 86 PHE A O 1
ATOM 673 N N . SER A 1 87 ? 19.733 11.247 -2.396 1.00 84.12 87 SER A N 1
ATOM 674 C CA . SER A 1 87 ? 21.046 11.804 -2.788 1.00 84.12 87 SER A CA 1
ATOM 675 C C . SER A 1 87 ? 22.212 11.343 -1.907 1.00 84.12 87 SER A C 1
ATOM 677 O O . SER A 1 87 ? 23.348 11.277 -2.364 1.00 84.12 87 SER A O 1
ATOM 679 N N . ARG A 1 88 ? 21.932 11.008 -0.642 1.00 87.12 88 ARG A N 1
ATOM 680 C CA . ARG A 1 88 ? 22.926 10.556 0.345 1.00 87.12 88 ARG A CA 1
ATOM 681 C C . ARG A 1 88 ? 23.126 9.036 0.368 1.00 87.12 88 ARG A C 1
ATOM 683 O O . ARG A 1 88 ? 23.904 8.548 1.182 1.00 87.12 88 ARG A O 1
ATOM 690 N N . ARG A 1 89 ? 22.379 8.277 -0.441 1.00 88.00 89 ARG A N 1
ATOM 691 C CA . ARG A 1 89 ? 22.434 6.807 -0.471 1.00 88.00 89 ARG A CA 1
ATOM 692 C C . ARG A 1 89 ? 23.324 6.310 -1.604 1.00 88.00 89 ARG A C 1
ATOM 694 O O . ARG A 1 89 ? 23.577 7.029 -2.565 1.00 88.00 89 ARG A O 1
ATOM 701 N N . ASN A 1 90 ? 23.770 5.057 -1.501 1.00 91.62 90 ASN A N 1
ATOM 702 C CA . ASN A 1 90 ? 24.528 4.414 -2.568 1.00 91.62 90 ASN A CA 1
ATOM 703 C C . ASN A 1 90 ? 23.683 4.363 -3.862 1.00 91.62 90 ASN A C 1
ATOM 705 O O . ASN A 1 90 ? 22.589 3.794 -3.839 1.00 91.62 90 ASN A O 1
ATOM 709 N N . PRO A 1 91 ? 24.169 4.908 -4.994 1.00 91.38 91 PRO A N 1
ATOM 710 C CA . PRO A 1 91 ? 23.407 4.938 -6.241 1.00 91.38 91 PRO A CA 1
ATOM 711 C C . PRO A 1 91 ? 22.983 3.562 -6.772 1.00 91.38 91 PRO A C 1
ATOM 713 O O . PRO A 1 91 ? 21.942 3.461 -7.418 1.00 91.38 91 PRO A O 1
ATOM 716 N N . ALA A 1 92 ? 23.767 2.506 -6.531 1.00 92.50 92 ALA A N 1
ATOM 717 C CA . ALA A 1 92 ? 23.421 1.151 -6.958 1.00 92.50 92 ALA A CA 1
ATOM 718 C C . ALA A 1 92 ? 22.210 0.610 -6.186 1.00 92.50 92 ALA A C 1
ATOM 720 O O . ALA A 1 92 ? 21.267 0.118 -6.803 1.00 92.50 92 ALA A O 1
ATOM 721 N N . ASP A 1 93 ? 22.186 0.797 -4.866 1.0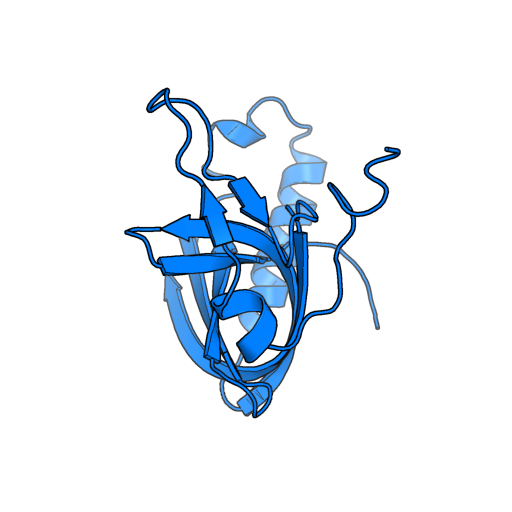0 91.12 93 ASP A N 1
ATOM 722 C CA . ASP A 1 93 ? 21.058 0.386 -4.023 1.00 91.12 93 ASP A CA 1
ATOM 723 C C . ASP A 1 93 ? 19.784 1.154 -4.389 1.00 91.12 93 ASP A C 1
ATOM 725 O O . ASP A 1 93 ? 18.696 0.583 -4.434 1.00 91.12 93 ASP A O 1
ATOM 729 N N . VAL A 1 94 ? 19.908 2.455 -4.683 1.00 91.06 94 VAL A N 1
ATOM 730 C CA . VAL A 1 94 ? 18.761 3.277 -5.096 1.00 91.06 94 VAL A CA 1
ATOM 731 C C . VAL A 1 94 ? 18.176 2.774 -6.416 1.00 91.06 94 VAL A C 1
ATOM 733 O O . VAL A 1 94 ? 16.953 2.712 -6.529 1.00 91.06 94 VAL A O 1
ATOM 736 N N . ARG A 1 95 ? 19.014 2.373 -7.383 1.00 93.12 95 ARG A N 1
ATOM 737 C CA . ARG A 1 95 ? 18.543 1.765 -8.639 1.00 93.12 95 ARG A CA 1
ATOM 738 C C . ARG A 1 95 ? 17.796 0.457 -8.394 1.00 93.12 95 ARG A C 1
ATOM 740 O O . ARG A 1 95 ? 16.677 0.331 -8.864 1.00 93.12 95 ARG A O 1
ATOM 747 N N . LEU A 1 96 ? 18.335 -0.444 -7.570 1.00 92.50 96 LEU A N 1
ATOM 748 C CA . LEU A 1 96 ? 17.655 -1.704 -7.234 1.00 92.50 96 LEU A CA 1
ATOM 749 C C . LEU A 1 96 ? 16.270 -1.476 -6.609 1.00 92.50 96 LEU A C 1
ATOM 751 O O . LEU A 1 96 ? 15.307 -2.162 -6.945 1.00 92.50 96 LEU A O 1
ATOM 755 N N . ILE A 1 97 ? 16.156 -0.498 -5.705 1.00 91.31 97 ILE A N 1
ATOM 756 C CA . ILE A 1 97 ? 14.872 -0.144 -5.087 1.00 91.31 97 ILE A CA 1
ATOM 757 C C . ILE A 1 97 ? 13.924 0.487 -6.119 1.00 91.31 97 ILE A C 1
ATOM 759 O O . ILE A 1 97 ? 12.723 0.215 -6.078 1.00 91.31 97 ILE A O 1
ATOM 763 N N . ALA A 1 98 ? 14.443 1.317 -7.029 1.00 93.06 98 ALA A N 1
ATOM 764 C CA . ALA A 1 98 ? 13.664 1.933 -8.099 1.00 93.06 98 ALA A CA 1
ATOM 765 C C . ALA A 1 98 ? 13.084 0.874 -9.046 1.00 93.06 98 ALA A C 1
ATOM 767 O O . ALA A 1 98 ? 11.869 0.844 -9.231 1.00 93.06 98 ALA A O 1
ATOM 768 N N . ASP A 1 99 ? 13.926 -0.031 -9.546 1.00 94.06 99 ASP A N 1
ATOM 769 C CA . ASP A 1 99 ? 13.542 -1.105 -10.467 1.00 94.06 99 ASP A CA 1
ATOM 770 C C . ASP A 1 99 ? 12.493 -2.025 -9.828 1.00 94.06 99 ASP A C 1
ATOM 772 O O . ASP A 1 99 ? 11.482 -2.369 -10.441 1.00 94.06 99 ASP A O 1
ATOM 776 N N . LEU A 1 100 ? 12.679 -2.368 -8.548 1.00 93.25 100 LEU A N 1
ATOM 777 C CA . LEU A 1 100 ? 11.697 -3.152 -7.806 1.00 93.25 100 LEU A CA 1
ATOM 778 C C . LEU A 1 100 ? 10.361 -2.415 -7.656 1.00 93.25 100 LEU A C 1
ATOM 780 O O . LEU A 1 100 ? 9.304 -3.033 -7.778 1.00 93.25 100 LEU A O 1
ATOM 784 N N . ALA A 1 101 ? 10.387 -1.116 -7.358 1.00 93.56 101 ALA A N 1
ATOM 785 C CA . ALA A 1 101 ? 9.166 -0.331 -7.224 1.00 93.56 101 ALA A CA 1
ATOM 786 C C . ALA A 1 101 ? 8.420 -0.220 -8.564 1.00 93.56 101 ALA A C 1
ATOM 788 O O . ALA A 1 101 ? 7.192 -0.296 -8.585 1.00 93.56 101 ALA A O 1
ATOM 789 N N . GLU A 1 102 ? 9.144 -0.089 -9.679 1.00 94.56 102 GLU A N 1
ATOM 790 C CA . GLU A 1 102 ? 8.561 -0.103 -11.024 1.00 94.56 102 GLU A CA 1
ATOM 791 C C . GLU A 1 102 ? 7.937 -1.463 -11.358 1.00 94.56 102 GLU A C 1
ATOM 793 O O . GLU A 1 102 ? 6.788 -1.511 -11.804 1.00 94.56 102 GLU A O 1
ATOM 798 N N . TYR A 1 103 ? 8.629 -2.563 -11.044 1.00 94.50 103 TYR A N 1
ATOM 799 C CA . TYR A 1 103 ? 8.086 -3.916 -11.178 1.00 94.50 103 TYR A CA 1
ATOM 800 C C . TYR A 1 103 ? 6.819 -4.116 -10.329 1.00 94.50 103 TYR A C 1
ATOM 802 O O . TYR A 1 103 ? 5.780 -4.555 -10.818 1.00 94.50 103 TYR A O 1
ATOM 810 N N . GLN A 1 104 ? 6.836 -3.717 -9.057 1.00 93.62 104 GLN A N 1
ATOM 811 C CA . GLN A 1 104 ? 5.646 -3.800 -8.205 1.00 93.62 104 GLN A CA 1
ATOM 812 C C . GLN A 1 104 ? 4.492 -2.944 -8.746 1.00 93.62 104 GLN A C 1
ATOM 814 O O . GLN A 1 104 ? 3.337 -3.367 -8.707 1.00 93.62 104 GLN A O 1
ATOM 819 N N . ALA A 1 105 ? 4.783 -1.766 -9.303 1.00 95.25 105 ALA A N 1
ATOM 820 C CA . ALA A 1 105 ? 3.769 -0.921 -9.927 1.00 95.25 105 ALA A CA 1
ATOM 821 C C . ALA A 1 105 ? 3.165 -1.534 -11.204 1.00 95.25 105 ALA A C 1
ATOM 823 O O . ALA A 1 105 ? 2.005 -1.233 -11.529 1.00 95.25 105 ALA A O 1
ATOM 824 N N . SER A 1 106 ? 3.914 -2.379 -11.927 1.00 95.19 106 SER A N 1
ATOM 825 C CA . SER A 1 106 ? 3.377 -3.139 -13.061 1.00 95.19 106 SER A CA 1
ATOM 826 C C . SER A 1 106 ? 2.489 -4.299 -12.618 1.00 95.19 106 SER A C 1
ATOM 828 O O . SER A 1 106 ? 1.513 -4.593 -13.306 1.00 95.19 106 SER A O 1
ATOM 830 N N . GLU A 1 107 ? 2.775 -4.907 -11.464 1.00 95.44 107 GLU A N 1
ATOM 831 C CA . GLU A 1 107 ? 1.994 -6.025 -10.913 1.00 95.44 107 GLU A CA 1
ATOM 832 C C . GLU A 1 107 ? 0.680 -5.584 -10.257 1.00 95.44 107 GLU A C 1
ATOM 834 O O . GLU A 1 107 ? -0.313 -6.312 -10.298 1.00 95.44 107 GLU A O 1
ATOM 839 N N . VAL A 1 108 ? 0.621 -4.367 -9.711 1.00 95.94 108 VAL A N 1
ATOM 840 C CA . VAL A 1 108 ? -0.632 -3.790 -9.205 1.00 95.94 108 VAL A CA 1
ATOM 841 C C . VAL A 1 108 ? -1.564 -3.490 -10.383 1.00 95.94 108 VAL A C 1
ATOM 843 O O . VAL A 1 108 ? -1.401 -2.492 -11.088 1.00 95.94 108 VAL A O 1
ATOM 846 N N . LYS A 1 109 ? -2.570 -4.345 -10.582 1.00 96.31 109 LYS A N 1
ATOM 847 C CA . LYS A 1 109 ? -3.616 -4.245 -11.615 1.00 96.31 109 LYS A CA 1
ATOM 848 C C . LYS A 1 109 ? -4.993 -4.344 -10.961 1.00 96.31 109 LYS A C 1
ATOM 850 O O . LYS A 1 109 ? -5.115 -4.905 -9.882 1.00 96.31 109 LYS A O 1
ATOM 855 N N . LEU A 1 110 ? -6.035 -3.810 -11.593 1.00 98.06 110 LEU A N 1
ATOM 856 C CA . LEU A 1 110 ? -7.399 -3.941 -11.065 1.00 98.06 110 LEU A CA 1
ATOM 857 C C . LEU A 1 110 ? -7.787 -5.420 -10.922 1.00 98.06 110 LEU A C 1
ATOM 859 O O . LEU A 1 110 ? -7.480 -6.226 -11.798 1.00 98.06 110 LEU A O 1
ATOM 863 N N . GLY A 1 111 ? -8.457 -5.762 -9.821 1.00 96.81 111 GLY A N 1
ATOM 864 C CA . GLY A 1 111 ? -8.951 -7.111 -9.545 1.00 96.81 111 GLY A CA 1
ATOM 865 C C . GLY A 1 111 ? -7.912 -8.095 -8.998 1.00 96.81 111 GLY A C 1
ATOM 866 O O . GLY A 1 111 ? -8.290 -9.198 -8.613 1.00 96.81 111 GLY A O 1
ATOM 867 N N . VAL A 1 112 ? -6.626 -7.730 -8.921 1.00 96.56 112 VAL A N 1
ATOM 868 C CA . VAL A 1 112 ? -5.611 -8.617 -8.329 1.00 96.56 112 VAL A CA 1
ATOM 869 C C . VAL A 1 112 ? -5.627 -8.526 -6.810 1.00 96.56 112 VAL A C 1
ATOM 871 O O . VAL A 1 112 ? -5.888 -7.463 -6.242 1.00 96.56 112 VAL A O 1
ATOM 874 N N . LEU A 1 113 ? -5.295 -9.633 -6.151 1.0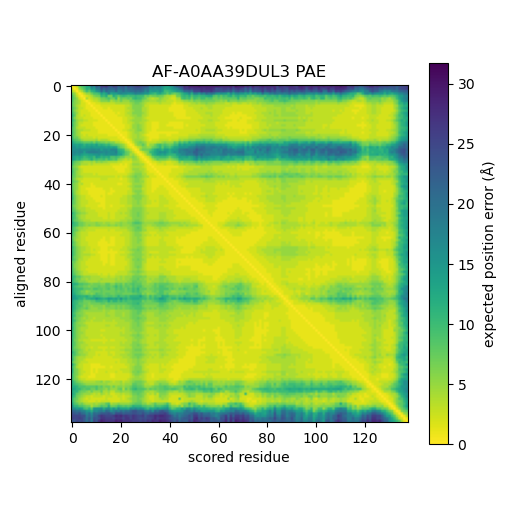0 97.12 113 LEU A N 1
ATOM 875 C CA . LEU A 1 113 ? -5.056 -9.648 -4.716 1.00 97.12 113 LEU A CA 1
ATOM 876 C C . LEU A 1 113 ? -3.682 -9.027 -4.428 1.00 97.12 113 LEU A C 1
ATOM 878 O O . LEU A 1 113 ? -2.660 -9.512 -4.911 1.00 97.12 113 LEU A O 1
ATOM 882 N N . ALA A 1 114 ? -3.651 -7.967 -3.628 1.00 96.06 114 ALA A N 1
ATOM 883 C CA . ALA A 1 114 ? -2.439 -7.249 -3.266 1.00 96.06 114 ALA A CA 1
ATOM 884 C C . ALA A 1 114 ? -2.228 -7.261 -1.752 1.00 96.06 114 ALA A C 1
ATOM 886 O O . ALA A 1 114 ? -3.100 -6.878 -0.970 1.00 96.06 114 ALA A O 1
ATOM 887 N N . ARG A 1 115 ? -1.020 -7.654 -1.341 1.00 96.19 115 ARG A N 1
ATOM 888 C CA . ARG A 1 115 ? -0.534 -7.481 0.028 1.00 96.19 115 ARG A CA 1
ATOM 889 C C . ARG A 1 115 ? 0.230 -6.169 0.117 1.00 96.19 115 ARG A C 1
ATOM 891 O O . ARG A 1 115 ? 1.289 -6.031 -0.491 1.00 96.19 115 ARG A O 1
ATOM 898 N N . VAL A 1 116 ? -0.254 -5.234 0.923 1.00 96.00 116 VAL A N 1
ATOM 899 C CA . VAL A 1 116 ? 0.394 -3.935 1.121 1.00 96.00 116 VAL A CA 1
ATOM 900 C C . VAL A 1 116 ? 0.969 -3.859 2.522 1.00 96.00 116 VAL A C 1
ATOM 902 O O . VAL A 1 116 ? 0.253 -3.970 3.512 1.00 96.00 116 VAL A O 1
ATOM 905 N N . ARG A 1 117 ? 2.280 -3.630 2.608 1.00 95.81 117 ARG A N 1
ATOM 906 C CA . ARG A 1 117 ? 2.993 -3.313 3.850 1.00 95.81 117 ARG A CA 1
ATOM 907 C C . ARG A 1 117 ? 3.524 -1.905 3.740 1.00 95.81 117 ARG A C 1
ATOM 909 O O . ARG A 1 117 ? 4.184 -1.593 2.754 1.00 95.81 117 ARG A O 1
ATOM 916 N N . GLY A 1 118 ? 3.264 -1.072 4.735 1.00 94.75 118 GLY A N 1
ATOM 917 C CA . GLY A 1 118 ? 3.582 0.337 4.605 1.00 94.75 118 GLY A CA 1
ATOM 918 C C . GLY A 1 118 ? 3.598 1.110 5.904 1.00 94.75 118 GLY A 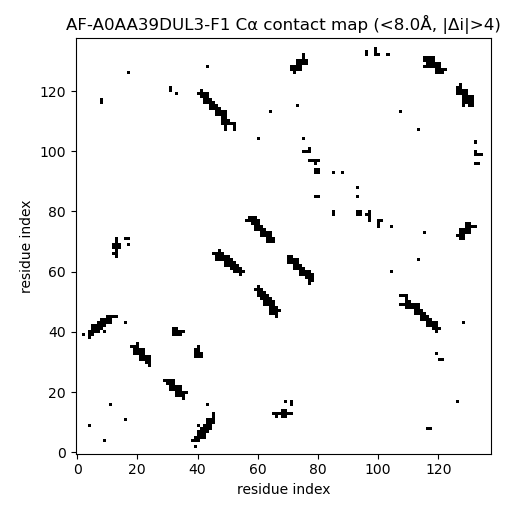C 1
ATOM 919 O O . GLY A 1 118 ? 3.269 0.589 6.974 1.00 94.75 118 GLY A O 1
ATOM 920 N N . ARG A 1 119 ? 4.008 2.371 5.784 1.00 94.88 119 ARG A N 1
ATOM 921 C CA . ARG A 1 119 ? 3.846 3.374 6.833 1.00 94.88 119 ARG A CA 1
ATOM 922 C C . ARG A 1 119 ? 2.427 3.938 6.761 1.00 94.88 119 ARG A C 1
ATOM 924 O O . ARG A 1 119 ? 1.926 4.198 5.671 1.00 94.88 119 ARG A O 1
ATOM 931 N N . ILE A 1 120 ? 1.817 4.144 7.921 1.00 94.94 120 ILE A N 1
ATOM 932 C CA . ILE A 1 120 ? 0.543 4.849 8.049 1.00 94.94 120 ILE A CA 1
ATOM 933 C C . ILE A 1 120 ? 0.847 6.347 8.018 1.00 94.94 120 ILE A C 1
ATOM 935 O O . ILE A 1 120 ? 1.689 6.834 8.779 1.00 94.94 120 ILE A O 1
ATOM 939 N N . THR A 1 121 ? 0.192 7.068 7.118 1.00 92.62 121 THR A N 1
ATOM 940 C CA . THR A 1 121 ? 0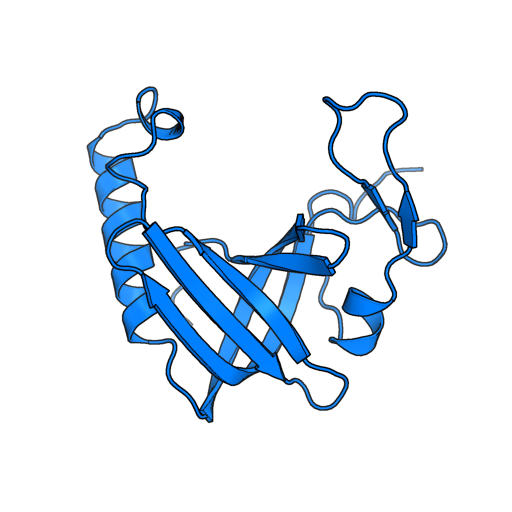.285 8.523 7.004 1.00 92.62 121 THR A CA 1
ATOM 941 C C . THR A 1 121 ? -1.106 9.122 6.844 1.00 92.62 121 THR A C 1
ATOM 943 O O . THR A 1 121 ? -2.079 8.402 6.625 1.00 92.62 121 THR A O 1
ATOM 946 N N . ALA A 1 122 ? -1.208 10.441 6.949 1.00 88.31 122 ALA A N 1
ATOM 947 C CA . ALA A 1 122 ? -2.423 11.175 6.638 1.00 88.31 122 ALA A CA 1
ATOM 948 C C . ALA A 1 122 ? -2.114 12.215 5.563 1.00 88.31 122 ALA A C 1
ATOM 950 O O . ALA A 1 122 ? -1.149 12.975 5.662 1.00 88.31 122 ALA A O 1
ATOM 951 N N . TYR A 1 123 ? -2.940 12.244 4.524 1.00 81.88 123 TYR A N 1
ATOM 952 C CA . TYR A 1 123 ? -2.880 13.236 3.463 1.00 81.88 123 TYR A CA 1
ATOM 953 C C . TYR A 1 123 ? -4.242 13.904 3.345 1.00 81.88 123 TYR A C 1
ATOM 955 O O . TYR A 1 123 ? -5.228 13.235 3.045 1.00 81.88 123 TYR A O 1
ATOM 963 N N . ARG A 1 124 ? -4.287 15.227 3.561 1.00 79.88 124 ARG A N 1
ATOM 964 C CA . ARG A 1 124 ? -5.544 15.995 3.619 1.00 79.88 124 ARG A CA 1
ATOM 965 C C . ARG A 1 124 ? -6.567 15.330 4.552 1.00 79.88 124 ARG A C 1
ATOM 967 O O . ARG A 1 124 ? -7.696 15.094 4.148 1.00 79.88 124 ARG A O 1
ATOM 974 N N . GLU A 1 125 ? -6.119 14.964 5.754 1.00 74.69 125 GLU A N 1
ATOM 975 C CA . GLU A 1 125 ? -6.920 14.309 6.810 1.00 74.69 125 GLU A CA 1
ATOM 976 C C . GLU A 1 125 ? -7.408 12.881 6.491 1.00 74.69 125 GLU A C 1
ATOM 978 O O . GLU A 1 125 ? -7.915 12.183 7.369 1.00 74.69 125 GLU A O 1
ATOM 983 N N . CYS A 1 126 ? -7.160 12.379 5.279 1.00 82.06 126 CYS A N 1
ATOM 984 C CA . CYS A 1 126 ? -7.420 10.991 4.916 1.00 82.06 126 CYS A CA 1
ATOM 985 C C . CYS A 1 126 ? -6.215 10.108 5.244 1.00 82.06 126 CYS A C 1
ATOM 987 O O . CYS A 1 126 ? -5.091 10.391 4.817 1.00 82.06 126 CYS A O 1
ATOM 989 N N . LEU A 1 127 ? -6.455 9.002 5.949 1.00 90.12 127 LEU A N 1
ATOM 990 C CA . LEU A 1 127 ? -5.432 7.992 6.197 1.00 90.12 127 LEU A CA 1
ATOM 991 C C . LEU A 1 127 ? -5.028 7.317 4.886 1.00 90.12 127 LEU A C 1
ATOM 993 O O . LEU A 1 127 ? -5.883 6.916 4.103 1.00 90.12 127 LEU A O 1
ATOM 997 N N . VAL A 1 128 ? -3.722 7.175 4.669 1.00 92.00 128 VAL A N 1
ATOM 998 C CA . VAL A 1 128 ? -3.122 6.525 3.501 1.00 92.00 128 VAL A CA 1
ATOM 999 C C . VAL A 1 128 ? -1.999 5.594 3.951 1.00 92.00 128 VAL A C 1
ATOM 1001 O O . VAL A 1 128 ? -1.277 5.871 4.910 1.00 92.00 128 VAL A O 1
ATOM 1004 N N . MET A 1 129 ? -1.832 4.490 3.228 1.00 93.88 129 MET A N 1
ATOM 1005 C CA . MET A 1 129 ? -0.704 3.576 3.381 1.00 93.88 129 MET A CA 1
ATOM 1006 C C . MET A 1 129 ? 0.389 3.878 2.355 1.00 93.88 129 MET A C 1
ATOM 1008 O O . MET A 1 129 ? 0.202 3.680 1.155 1.00 93.88 129 MET A O 1
ATOM 1012 N N . GLU A 1 130 ? 1.560 4.311 2.817 1.00 91.94 130 GLU A N 1
ATOM 1013 C CA . GLU A 1 130 ? 2.751 4.402 1.967 1.00 91.94 130 GLU A CA 1
ATOM 1014 C C . GLU A 1 130 ? 3.401 3.024 1.855 1.00 91.94 130 GLU A C 1
ATOM 1016 O O . GLU A 1 130 ? 4.075 2.556 2.780 1.00 91.94 130 GLU A O 1
ATOM 1021 N N . ALA A 1 131 ? 3.164 2.361 0.725 1.00 87.25 131 ALA A N 1
ATOM 1022 C CA . ALA A 1 131 ? 3.644 1.022 0.443 1.00 87.25 131 ALA A CA 1
ATOM 1023 C C . ALA A 1 131 ? 5.178 0.989 0.397 1.00 87.25 131 ALA A C 1
ATOM 1025 O O . ALA A 1 131 ? 5.832 1.810 -0.246 1.00 87.25 131 ALA A O 1
ATOM 1026 N N . CYS A 1 132 ? 5.760 0.013 1.086 1.00 81.88 132 CYS A N 1
ATOM 1027 C CA . CYS A 1 132 ? 7.185 -0.257 1.025 1.00 81.88 132 CYS A CA 1
ATOM 1028 C C . CYS A 1 132 ? 7.518 -1.022 -0.257 1.00 81.88 132 CYS A C 1
ATOM 1030 O O . CYS A 1 132 ? 7.029 -2.134 -0.457 1.00 81.88 132 CYS A O 1
ATOM 1032 N N . SER A 1 133 ? 8.461 -0.498 -1.034 1.00 66.88 133 SER A N 1
ATOM 1033 C CA . SER A 1 133 ? 9.210 -1.258 -2.030 1.00 66.88 133 SER A CA 1
ATOM 1034 C C . SER A 1 133 ? 10.204 -2.187 -1.326 1.00 66.88 133 SER A C 1
ATOM 1036 O O . SER A 1 133 ? 11.393 -1.902 -1.205 1.00 66.88 133 SER A O 1
ATOM 1038 N N . LYS A 1 134 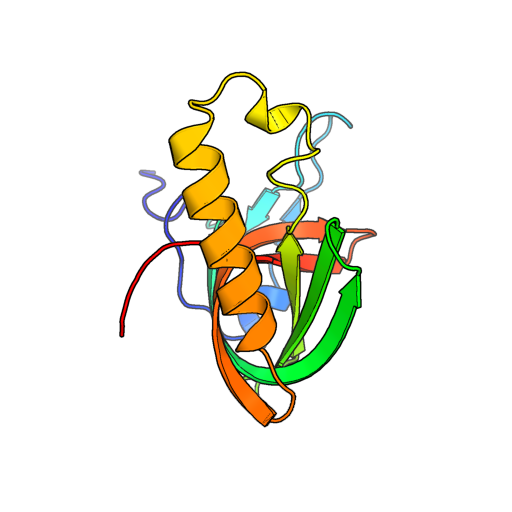? 9.707 -3.284 -0.740 1.00 53.06 134 LYS A N 1
ATOM 1039 C CA . LYS A 1 134 ? 10.565 -4.340 -0.180 1.00 53.06 134 LYS A CA 1
ATOM 1040 C C . LYS A 1 134 ? 10.628 -5.524 -1.129 1.00 53.06 134 LYS A C 1
ATOM 1042 O O . LYS A 1 134 ? 9.588 -6.041 -1.529 1.00 53.06 134 LYS A O 1
ATOM 1047 N N . ALA A 1 135 ? 11.850 -5.960 -1.430 1.00 32.94 135 ALA A N 1
ATOM 1048 C CA . ALA A 1 135 ? 12.108 -7.224 -2.098 1.00 32.94 135 ALA A CA 1
ATOM 1049 C C . ALA A 1 135 ? 11.663 -8.318 -1.134 1.00 32.94 135 ALA A C 1
ATOM 1051 O O . ALA A 1 135 ? 12.276 -8.489 -0.088 1.00 32.94 135 ALA A O 1
ATOM 1052 N N . ASN A 1 136 ? 10.555 -8.982 -1.422 1.00 32.09 136 ASN A N 1
ATOM 1053 C CA . ASN A 1 136 ? 10.253 -10.279 -0.843 1.00 32.09 136 ASN A CA 1
ATOM 1054 C C . ASN A 1 136 ? 9.439 -11.036 -1.880 1.00 32.09 136 ASN A C 1
ATOM 1056 O O . ASN A 1 136 ? 8.269 -10.721 -2.103 1.00 32.09 136 ASN A O 1
ATOM 1060 N N . SER A 1 137 ? 10.098 -12.006 -2.504 1.00 26.55 137 SER A N 1
ATOM 1061 C CA . SER A 1 137 ? 9.455 -13.119 -3.185 1.00 26.55 137 SER A CA 1
ATOM 1062 C C . SER A 1 137 ? 8.477 -13.770 -2.205 1.00 26.55 137 SER A C 1
ATOM 1064 O O . SER A 1 137 ? 8.843 -14.041 -1.056 1.00 26.55 137 SER A O 1
ATOM 1066 N N . VAL A 1 138 ? 7.233 -13.951 -2.637 1.00 35.28 138 VAL A N 1
ATOM 1067 C CA . VAL A 1 138 ? 6.370 -14.997 -2.079 1.00 35.28 138 VAL A CA 1
ATOM 1068 C C . VAL A 1 138 ? 6.678 -16.266 -2.851 1.00 35.28 138 VAL A C 1
ATOM 1070 O O . VAL A 1 138 ? 6.807 -16.150 -4.090 1.00 35.28 138 VAL A O 1
#

pLDDT: mean 88.83, std 13.74, range [26.55, 98.44]

Mean predicted aligned error: 5.46 Å

Secondary structure (DSSP, 8-state):
---TTTTSEEE--HHHHHTPEEE--SSTTSPPEEEETTEEESEEEEEEEEEEEEEETTTEEEEEEE-SS-EEEEEEE--TTT-GGGTTS-HHHHHHHHHHHHHHHHH--TT-EEEEEEEEEEETTEEEEEE-------

Foldseek 3Di:
DPLVAAPPAAEDAPLQLQPWDWDDDPDPPDFIWTHDPPRTHFKHKYKAFWADWDDDALAWIWTWGHPPNDIAIEIEGLVLPPDPVNVPDDPVVSVVLNVLSVVVSVVRDGGDIDMFIATWHADPNGIHGYGGSDDDDD

Sequence (138 aa):
MSNQLYNTHVKLLAFDLLSLTQTPSPSSSDPISFSRRGTPLSRAETLGTVTSRELKPHKFLKFTVDDGTGCVPCVLWLNHLSSPYFSRRNPADVRLIADLAEYQASEVKLGVLARVRGRITAYRECLVMEACSKANSV

Organism: Vitis rotundifolia (NCBI:txid103349)